Protein AF-N8WQ41-F1 (afdb_monomer_lite)

Sequence (111 aa):
MRLVFADPVFGSLNGALVGMNSTIQASTNTDDKIVIGGALLNLSNVLNGTSRVGFTNSVGESVGWANTYASFQKVYNNNNTDETTEETNLAKLSGGSVSFKLADCYSIKTK

Organism: NCBI:txid70346

Secondary structure (DSSP, 8-state):
--EE--SGGGGGGTTEEES--EEEE-SSSTTSEEEE---EE-HHHHHTT-SEEEEE-TTS-B-EEEEHHHHHHHHHHHH-S---HHHHHHHTTSEEE-EEE--TT------

Foldseek 3Di:
DWDAACDCVVPLCHQKIAQPQDKDQLDPDPVLIDGRHHWDWPCVCVLVVNQKTFTAHPVGHGGKIAHNVLSNLLVVVVVDDPDDPVSVVSVVSGMDTDMDGDDPPDDNDDD

Structure (mmCIF, N/CA/C/O backbone):
data_AF-N8WQ41-F1
#
_entry.id   AF-N8WQ41-F1
#
loop_
_atom_site.group_PDB
_atom_site.id
_atom_site.type_symbol
_atom_site.label_atom_id
_atom_site.label_alt_id
_atom_site.label_comp_id
_atom_site.label_asym_id
_atom_site.label_entity_id
_atom_site.label_seq_id
_atom_site.pdbx_PDB_ins_code
_atom_site.Cartn_x
_atom_site.Cartn_y
_atom_site.Cartn_z
_atom_site.occupancy
_atom_site.B_iso_or_equiv
_atom_site.auth_seq_id
_atom_site.auth_comp_id
_atom_site.auth_asym_id
_atom_site.auth_atom_id
_atom_site.pdbx_PDB_model_num
ATOM 1 N N . MET A 1 1 ? -15.532 -1.917 3.338 1.00 80.62 1 MET A N 1
ATOM 2 C CA . MET A 1 1 ? -15.105 -0.502 3.362 1.00 80.62 1 MET A CA 1
ATOM 3 C C . MET A 1 1 ? -14.297 -0.215 2.108 1.00 80.62 1 MET A C 1
ATOM 5 O O . MET A 1 1 ? -13.588 -1.111 1.675 1.00 80.62 1 MET A O 1
ATOM 9 N N . ARG A 1 2 ? -14.416 0.988 1.532 1.00 88.88 2 ARG A N 1
ATOM 10 C CA . ARG A 1 2 ? -13.604 1.463 0.400 1.00 88.88 2 ARG A CA 1
ATOM 11 C C . ARG A 1 2 ? -12.915 2.762 0.807 1.00 88.88 2 ARG A C 1
ATOM 13 O O . ARG A 1 2 ? -13.598 3.641 1.327 1.00 88.88 2 ARG A O 1
ATOM 20 N N . LEU A 1 3 ? -11.604 2.863 0.602 1.00 89.00 3 LEU A N 1
ATOM 21 C CA . LEU A 1 3 ? -10.826 4.083 0.838 1.00 89.00 3 LEU A CA 1
ATOM 22 C C . LEU A 1 3 ? -10.047 4.431 -0.427 1.00 89.00 3 LEU A C 1
ATOM 24 O O . LEU A 1 3 ? -9.425 3.554 -1.030 1.00 89.00 3 LEU A O 1
ATOM 28 N N . VAL A 1 4 ? -10.081 5.709 -0.795 1.00 91.62 4 VAL A N 1
ATOM 29 C CA . VAL A 1 4 ? -9.361 6.271 -1.938 1.00 91.62 4 VAL A CA 1
ATOM 30 C C . VAL A 1 4 ? -8.613 7.499 -1.445 1.00 91.62 4 VAL A C 1
ATOM 32 O O . VAL A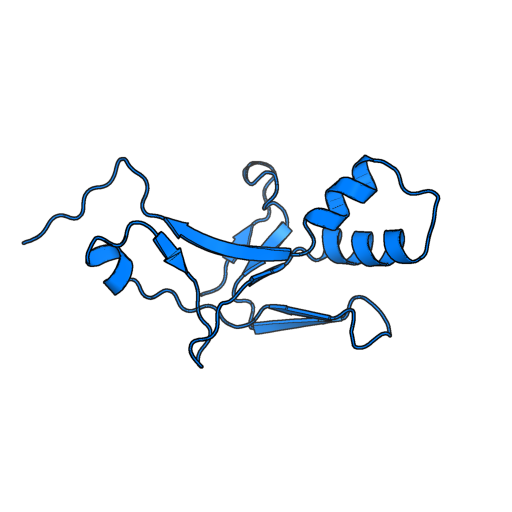 1 4 ? -9.229 8.450 -0.965 1.00 91.62 4 VAL A O 1
ATOM 35 N N . PHE A 1 5 ? -7.290 7.466 -1.545 1.00 90.88 5 PHE A N 1
ATOM 36 C CA . PHE A 1 5 ? -6.417 8.570 -1.168 1.00 90.88 5 PHE A CA 1
ATOM 37 C C . PHE A 1 5 ? -5.981 9.277 -2.453 1.00 90.88 5 PHE A C 1
ATOM 39 O O . PHE A 1 5 ? -5.195 8.724 -3.208 1.00 90.88 5 PHE A O 1
ATOM 46 N N . ALA A 1 6 ? -6.523 10.460 -2.741 1.00 91.25 6 ALA A N 1
ATOM 47 C CA . ALA A 1 6 ? -6.332 11.146 -4.029 1.00 91.25 6 ALA A CA 1
ATOM 48 C C . ALA A 1 6 ? -5.924 12.621 -3.872 1.00 91.25 6 ALA A C 1
ATOM 50 O O . ALA A 1 6 ? -6.288 13.463 -4.687 1.00 91.25 6 ALA A O 1
ATOM 51 N N . ASP A 1 7 ? -5.199 12.931 -2.799 1.00 92.19 7 ASP A N 1
ATOM 52 C CA . ASP A 1 7 ? -4.737 14.280 -2.482 1.00 92.19 7 ASP A CA 1
ATOM 53 C C . ASP A 1 7 ? -3.247 14.251 -2.087 1.00 92.19 7 ASP A C 1
ATOM 55 O O . ASP A 1 7 ? -2.830 13.344 -1.351 1.00 92.19 7 ASP A O 1
ATOM 59 N N . PRO A 1 8 ? -2.429 15.222 -2.541 1.00 88.88 8 PRO A N 1
ATOM 60 C CA . PRO A 1 8 ? -1.021 15.327 -2.162 1.00 88.88 8 PRO A CA 1
ATOM 61 C C . PRO A 1 8 ? -0.761 15.353 -0.649 1.00 88.88 8 PRO A C 1
ATOM 63 O O . PRO A 1 8 ? 0.306 14.916 -0.217 1.00 88.88 8 PRO A O 1
ATOM 66 N N . VAL A 1 9 ? -1.721 15.801 0.170 1.00 93.12 9 VAL A N 1
ATOM 67 C CA . VAL A 1 9 ? -1.621 15.804 1.641 1.00 93.12 9 VAL A CA 1
ATOM 68 C C . VAL A 1 9 ? -1.373 14.408 2.219 1.00 93.12 9 VAL A C 1
ATOM 70 O O . VAL A 1 9 ? -0.809 14.275 3.303 1.00 93.12 9 VAL A O 1
ATOM 73 N N . PHE A 1 10 ? -1.751 13.351 1.493 1.00 88.06 10 PHE A N 1
ATOM 74 C CA . PHE A 1 10 ? -1.545 11.965 1.912 1.00 88.06 10 PHE A CA 1
ATOM 75 C C . PHE A 1 10 ? -0.116 11.453 1.672 1.00 88.06 10 PHE A C 1
ATOM 77 O O . PHE A 1 10 ? 0.193 10.322 2.055 1.00 88.06 10 PHE A O 1
ATOM 84 N N . GLY A 1 11 ? 0.769 12.255 1.068 1.00 87.88 11 GLY A N 1
ATOM 85 C CA . GLY A 1 11 ? 2.180 11.917 0.883 1.00 87.88 11 GLY A CA 1
ATOM 86 C C . GLY A 1 11 ? 2.367 10.584 0.153 1.00 87.88 11 GLY A C 1
ATOM 87 O O . GLY A 1 11 ? 1.875 10.406 -0.959 1.00 87.88 11 GLY A O 1
ATOM 88 N N . SER A 1 12 ? 3.045 9.624 0.790 1.00 85.88 12 SER A N 1
ATOM 89 C CA . SER A 1 12 ? 3.302 8.290 0.221 1.00 85.88 12 SER A CA 1
ATOM 90 C C . SER A 1 12 ? 2.045 7.449 -0.022 1.00 85.88 12 SER A C 1
ATOM 92 O O . SER A 1 12 ? 2.102 6.484 -0.781 1.00 85.88 12 SER A O 1
ATOM 94 N N . LEU A 1 13 ? 0.916 7.804 0.600 1.00 86.31 13 LEU A N 1
ATOM 95 C CA . LEU A 1 13 ? -0.379 7.167 0.365 1.00 86.31 13 LEU A CA 1
ATOM 96 C C . LEU A 1 13 ? -1.186 7.856 -0.739 1.00 86.31 13 LEU A C 1
ATOM 98 O O . LEU A 1 13 ? -2.269 7.381 -1.063 1.00 86.31 13 LEU A O 1
ATOM 102 N N . ASN A 1 14 ? -0.711 8.954 -1.332 1.00 89.38 14 ASN A N 1
ATOM 103 C CA . ASN A 1 14 ? -1.400 9.550 -2.472 1.00 89.38 14 ASN A CA 1
ATOM 104 C C . ASN A 1 14 ? -1.475 8.540 -3.634 1.00 89.38 14 ASN A C 1
ATOM 106 O O . ASN A 1 14 ? -0.464 7.971 -4.037 1.00 89.38 14 ASN A O 1
ATOM 110 N N . GLY A 1 15 ? -2.678 8.303 -4.152 1.00 89.06 15 GLY A N 1
ATOM 111 C CA . GLY A 1 15 ? -3.004 7.266 -5.131 1.00 89.06 15 GLY A CA 1
ATOM 112 C C . GLY A 1 15 ? -3.318 5.888 -4.535 1.00 89.06 15 GLY A C 1
ATOM 113 O O . GLY A 1 15 ? -3.588 4.960 -5.297 1.00 89.06 15 GLY A O 1
ATOM 114 N N . ALA A 1 16 ? -3.288 5.719 -3.207 1.00 91.56 16 ALA A N 1
ATOM 115 C CA . ALA A 1 16 ? -3.585 4.440 -2.570 1.00 91.56 16 ALA A CA 1
ATOM 116 C C . ALA A 1 16 ? -5.085 4.093 -2.624 1.00 91.56 16 ALA A C 1
ATOM 118 O O . ALA A 1 16 ? -5.968 4.920 -2.382 1.00 91.56 16 ALA A O 1
ATOM 119 N N . LEU A 1 17 ? -5.358 2.819 -2.889 1.00 91.69 17 LEU A N 1
ATOM 120 C CA . LEU A 1 17 ? -6.676 2.209 -2.990 1.00 91.69 17 LEU A CA 1
ATOM 121 C C . LEU A 1 17 ? -6.772 1.052 -1.994 1.00 91.69 17 LEU A C 1
ATOM 123 O O . LEU A 1 17 ? -5.919 0.162 -1.984 1.00 91.69 17 LEU A O 1
ATOM 127 N N . VAL A 1 18 ? -7.827 1.039 -1.176 1.00 90.81 18 VAL A N 1
ATOM 128 C CA . VAL A 1 18 ? -8.092 -0.018 -0.185 1.00 90.81 18 VAL A CA 1
ATOM 129 C C . VAL A 1 18 ? -9.522 -0.503 -0.322 1.00 90.81 18 VAL A C 1
ATOM 131 O O . VAL A 1 18 ? -10.455 0.299 -0.397 1.00 90.81 18 VAL A O 1
ATOM 134 N N . GLY A 1 19 ? -9.727 -1.819 -0.272 1.00 88.81 19 GLY A N 1
ATOM 135 C CA . GLY A 1 19 ? -11.074 -2.359 -0.124 1.00 88.81 19 GLY A CA 1
ATOM 136 C C . GLY A 1 19 ? -11.934 -2.326 -1.391 1.00 88.81 19 GLY A C 1
ATOM 137 O O . GLY A 1 19 ? -13.152 -2.475 -1.294 1.00 88.81 19 GLY A O 1
ATOM 138 N N . MET A 1 20 ? -11.338 -2.095 -2.566 1.00 87.56 20 MET A N 1
ATOM 139 C CA . MET A 1 20 ? -12.063 -1.883 -3.828 1.00 87.56 20 MET A CA 1
ATOM 140 C C . MET A 1 20 ? -12.768 -3.139 -4.354 1.00 87.56 20 MET A C 1
ATOM 142 O O . MET A 1 20 ? -13.751 -3.012 -5.083 1.00 87.56 20 MET A O 1
ATOM 146 N N . ASN A 1 21 ? -12.335 -4.328 -3.923 1.00 84.38 21 ASN A N 1
ATOM 147 C CA . ASN A 1 21 ? -12.751 -5.627 -4.453 1.00 84.38 21 ASN A CA 1
ATOM 148 C C . ASN A 1 21 ? -12.511 -5.728 -5.969 1.00 84.38 21 ASN A C 1
ATOM 150 O O . ASN A 1 21 ? -13.429 -5.958 -6.754 1.00 84.38 21 ASN A O 1
ATOM 154 N N . SER A 1 22 ? -11.276 -5.462 -6.389 1.00 80.31 22 SER A N 1
ATOM 155 C CA . SER A 1 22 ? -10.869 -5.410 -7.795 1.00 80.31 22 SER A CA 1
ATOM 156 C C . SER A 1 22 ? -9.475 -6.001 -7.974 1.00 80.31 22 SER A C 1
ATOM 158 O O . SER A 1 22 ? -8.663 -5.967 -7.054 1.00 80.31 22 SER A O 1
ATOM 160 N N . THR A 1 23 ? -9.193 -6.524 -9.166 1.00 82.31 23 THR A N 1
ATOM 161 C CA . THR A 1 23 ? -7.841 -6.937 -9.562 1.00 82.31 23 THR A CA 1
ATOM 162 C C . THR A 1 23 ? -7.364 -6.015 -10.671 1.00 82.31 23 THR A C 1
ATOM 164 O O . THR A 1 23 ? -8.069 -5.834 -11.660 1.00 82.31 23 THR A O 1
ATOM 167 N N . ILE A 1 24 ? -6.185 -5.426 -10.498 1.00 77.44 24 ILE A N 1
ATOM 168 C CA . ILE A 1 24 ? -5.510 -4.636 -11.525 1.00 77.44 24 ILE A CA 1
ATOM 169 C C . ILE A 1 24 ? -4.422 -5.519 -12.113 1.00 77.44 24 ILE A C 1
ATOM 171 O O . ILE A 1 24 ? -3.5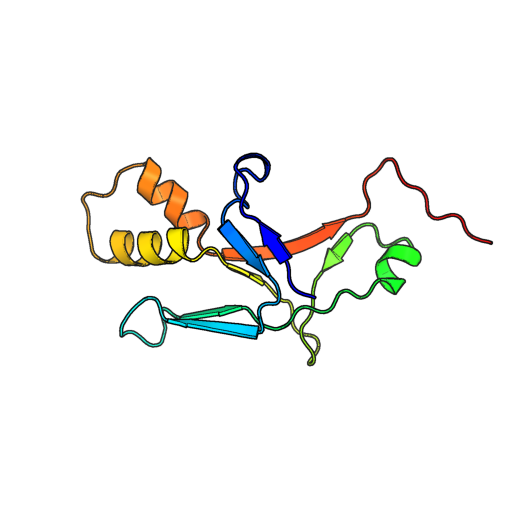17 -5.939 -11.397 1.00 77.44 24 ILE A O 1
ATOM 175 N N . GLN A 1 25 ? -4.520 -5.813 -13.402 1.00 81.88 25 GLN A N 1
ATOM 176 C CA . GLN A 1 25 ? -3.475 -6.512 -14.132 1.00 81.88 25 GLN A CA 1
ATOM 177 C C . GLN A 1 25 ? -2.598 -5.470 -14.825 1.00 81.88 25 GLN A C 1
ATOM 179 O O . GLN A 1 25 ? -3.069 -4.751 -15.704 1.00 81.88 25 GLN A O 1
ATOM 184 N N . ALA A 1 26 ? -1.353 -5.339 -14.367 1.00 75.44 26 ALA A N 1
ATOM 185 C CA . ALA A 1 26 ? -0.446 -4.287 -14.815 1.00 75.44 26 ALA A CA 1
ATOM 186 C C . ALA A 1 26 ? 0.350 -4.677 -16.074 1.00 75.44 26 ALA A C 1
ATOM 188 O O . ALA A 1 26 ? 0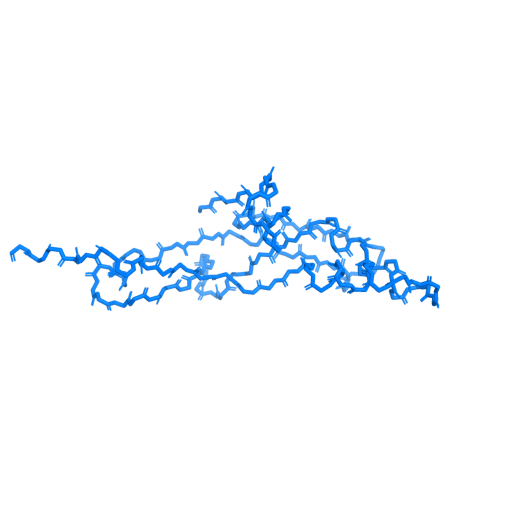.919 -3.806 -16.727 1.00 75.44 26 ALA A O 1
ATOM 189 N N . SER A 1 27 ? 0.380 -5.964 -16.434 1.00 76.50 27 SER A N 1
ATOM 190 C CA . SER A 1 27 ? 1.026 -6.471 -17.649 1.00 76.50 27 SER A CA 1
ATOM 191 C C . SER A 1 27 ? 0.342 -7.752 -18.155 1.00 76.50 27 SER A C 1
ATOM 193 O O . SER A 1 27 ? -0.596 -8.260 -17.542 1.00 76.50 27 SER A O 1
ATOM 195 N N . THR A 1 28 ? 0.804 -8.296 -19.283 1.00 80.12 28 THR A N 1
ATOM 196 C CA . THR A 1 28 ? 0.350 -9.602 -19.796 1.00 80.12 28 THR A CA 1
ATOM 197 C C . THR A 1 28 ? 0.805 -10.780 -18.928 1.00 80.12 28 THR A C 1
ATOM 199 O O . THR A 1 28 ? 0.257 -11.875 -19.060 1.00 80.12 28 THR A O 1
ATOM 202 N N . ASN A 1 29 ? 1.765 -10.572 -18.022 1.00 80.31 29 ASN A N 1
ATOM 203 C CA . ASN A 1 29 ? 2.159 -11.557 -17.026 1.00 80.31 29 ASN A CA 1
ATOM 204 C C . ASN A 1 29 ? 1.080 -11.656 -15.931 1.00 80.31 29 ASN A C 1
ATOM 206 O O . ASN A 1 29 ? 0.650 -10.657 -15.350 1.00 80.31 29 ASN A O 1
ATOM 210 N N . THR A 1 30 ? 0.626 -12.873 -15.626 1.00 77.12 30 THR A N 1
ATOM 211 C CA . THR A 1 30 ? -0.378 -13.134 -14.580 1.00 77.12 30 THR A CA 1
ATOM 212 C C . THR A 1 30 ? 0.134 -12.911 -13.163 1.00 77.12 30 THR A C 1
ATOM 214 O O . THR A 1 30 ? -0.679 -12.793 -12.240 1.00 77.12 30 THR A O 1
ATOM 217 N N . ASP A 1 31 ? 1.451 -12.847 -12.993 1.00 78.19 31 ASP A N 1
ATOM 218 C CA . ASP A 1 31 ? 2.093 -12.563 -11.712 1.00 78.19 31 ASP A CA 1
ATOM 219 C C . ASP A 1 31 ? 2.149 -11.055 -11.425 1.00 78.19 31 ASP A C 1
ATOM 221 O O . ASP A 1 31 ? 2.141 -10.647 -10.264 1.00 78.19 31 ASP A O 1
ATOM 225 N N . ASP A 1 32 ? 2.063 -10.214 -12.463 1.00 75.06 32 ASP A N 1
ATOM 226 C CA . ASP A 1 32 ? 1.999 -8.750 -12.353 1.00 75.06 32 ASP A CA 1
ATOM 227 C C . ASP A 1 32 ? 0.559 -8.268 -12.122 1.00 75.06 32 ASP A C 1
ATOM 229 O O . ASP A 1 32 ? 0.037 -7.364 -12.787 1.00 75.06 32 ASP A O 1
ATOM 233 N N . LYS A 1 33 ? -0.117 -8.907 -11.168 1.00 77.31 33 LYS A N 1
ATOM 234 C CA . LYS A 1 33 ? -1.467 -8.541 -10.746 1.00 77.31 33 LYS A CA 1
ATOM 235 C C . LYS A 1 33 ? -1.468 -8.006 -9.330 1.00 77.31 33 LYS A C 1
ATOM 237 O O . LYS A 1 33 ? -0.748 -8.472 -8.450 1.00 77.31 33 LYS A O 1
ATOM 242 N N . ILE A 1 34 ? -2.364 -7.063 -9.098 1.00 77.94 34 ILE A N 1
ATOM 243 C CA . ILE A 1 34 ? -2.577 -6.470 -7.791 1.00 77.94 34 ILE A CA 1
ATOM 244 C C . ILE A 1 34 ? -4.023 -6.680 -7.406 1.00 77.94 34 ILE A C 1
ATOM 246 O O . ILE A 1 34 ? -4.944 -6.183 -8.054 1.00 77.94 34 ILE A O 1
ATOM 250 N N . VAL A 1 35 ? -4.211 -7.444 -6.337 1.00 79.62 35 VAL A N 1
ATOM 251 C CA . VAL A 1 35 ? -5.528 -7.752 -5.795 1.00 79.62 35 VAL A CA 1
ATOM 252 C C . VAL A 1 35 ? -5.839 -6.749 -4.697 1.00 79.62 35 VAL A C 1
ATOM 254 O O . VAL A 1 35 ? -5.259 -6.774 -3.615 1.00 79.62 35 VAL A O 1
ATOM 257 N N . ILE A 1 36 ? -6.798 -5.876 -4.973 1.00 81.69 36 ILE A N 1
ATOM 258 C CA . ILE A 1 36 ? -7.368 -4.956 -3.999 1.00 81.69 36 ILE A CA 1
ATOM 259 C C . ILE A 1 36 ? -8.640 -5.615 -3.475 1.00 81.69 36 ILE A C 1
ATOM 261 O O . ILE A 1 36 ? -9.739 -5.330 -3.948 1.00 81.69 36 ILE A O 1
ATOM 265 N N . GLY A 1 37 ? -8.493 -6.548 -2.533 1.00 80.88 37 GLY A N 1
ATOM 266 C CA . GLY A 1 37 ? -9.621 -7.269 -1.934 1.00 80.88 37 GLY A CA 1
ATOM 267 C C . GLY A 1 37 ? -10.591 -6.344 -1.192 1.00 80.88 37 GLY A C 1
ATOM 268 O O . GLY A 1 37 ? -10.281 -5.183 -0.925 1.00 80.88 37 GLY A O 1
ATOM 269 N N . GLY A 1 38 ? -11.782 -6.842 -0.855 1.00 85.38 38 GLY A N 1
ATOM 270 C CA . GLY A 1 38 ? -12.696 -6.131 0.044 1.00 85.38 38 GLY A CA 1
ATOM 271 C C . GLY A 1 38 ? -12.096 -5.985 1.447 1.00 85.38 38 GLY A C 1
ATOM 272 O O . GLY A 1 38 ? -11.504 -6.930 1.954 1.00 85.38 38 GLY A O 1
ATOM 273 N N . ALA A 1 39 ? -12.259 -4.815 2.074 1.00 88.94 39 ALA A N 1
ATOM 274 C CA . ALA A 1 39 ? -11.713 -4.529 3.402 1.00 88.94 39 ALA A CA 1
ATOM 275 C C . ALA A 1 39 ? -12.812 -4.463 4.473 1.00 88.94 39 ALA A C 1
ATOM 277 O O . ALA A 1 39 ? -13.787 -3.713 4.343 1.00 88.94 39 ALA A O 1
ATOM 278 N N . LEU A 1 40 ? -12.620 -5.206 5.554 1.00 88.62 40 LEU A N 1
ATOM 279 C CA . LEU A 1 40 ? -13.403 -5.240 6.778 1.00 88.62 40 LEU A CA 1
ATOM 280 C C . LEU A 1 40 ? -12.554 -4.656 7.910 1.00 88.62 40 LEU A C 1
ATOM 282 O O . LEU A 1 40 ? -11.392 -5.016 8.082 1.00 88.62 40 LEU A O 1
ATOM 286 N N . LEU A 1 41 ? -13.149 -3.748 8.680 1.00 86.50 41 LEU A N 1
ATOM 287 C CA . LEU A 1 41 ? -12.560 -3.195 9.894 1.00 86.50 41 LEU A CA 1
ATOM 288 C C . LEU A 1 41 ? -13.321 -3.754 11.091 1.00 86.50 41 LEU A C 1
ATOM 290 O O . LEU A 1 41 ? -14.515 -3.485 11.232 1.00 86.50 41 LEU A O 1
ATOM 294 N N . ASN A 1 42 ? -12.640 -4.492 11.966 1.00 82.62 42 ASN A N 1
ATOM 295 C CA . ASN A 1 42 ? -13.244 -4.910 13.223 1.00 82.62 42 ASN A CA 1
ATOM 296 C C . ASN A 1 42 ? -13.116 -3.794 14.270 1.00 82.62 42 ASN A C 1
ATOM 298 O O . ASN A 1 42 ? -12.114 -3.688 14.980 1.00 82.62 42 ASN A O 1
ATOM 302 N N . LEU A 1 43 ? -14.144 -2.950 14.351 1.00 79.81 43 LEU A N 1
ATOM 303 C CA . LEU A 1 43 ? -14.149 -1.802 15.253 1.00 79.81 43 LEU A CA 1
ATOM 304 C C . LEU A 1 43 ? -14.185 -2.210 16.735 1.00 79.81 43 LEU A C 1
ATOM 306 O O . LEU A 1 43 ? -13.699 -1.455 17.572 1.00 79.81 43 LEU A O 1
ATOM 310 N N . SER A 1 44 ? -14.694 -3.401 17.079 1.00 80.19 44 SER A N 1
ATOM 311 C CA . SER A 1 44 ? -14.731 -3.845 18.480 1.00 80.19 44 SER A CA 1
ATOM 312 C C . SER A 1 44 ? -13.327 -4.015 19.060 1.00 80.19 44 SER A C 1
ATOM 314 O O . SER A 1 44 ? -13.097 -3.659 20.210 1.00 80.19 44 SER A O 1
ATOM 316 N N . ASN A 1 45 ? -12.355 -4.441 18.248 1.00 77.62 45 ASN A N 1
ATOM 317 C CA . ASN A 1 45 ? -10.959 -4.525 18.673 1.00 77.62 45 ASN A CA 1
ATOM 318 C C . ASN A 1 45 ? -10.391 -3.140 19.027 1.00 77.62 45 ASN A C 1
ATOM 320 O O . ASN A 1 45 ? -9.685 -3.020 20.028 1.00 77.62 45 ASN A O 1
ATOM 324 N N . VAL A 1 46 ? -10.750 -2.093 18.269 1.00 76.31 46 VAL A N 1
ATOM 325 C CA . VAL A 1 46 ? -10.379 -0.700 18.589 1.00 76.31 46 VAL A CA 1
ATOM 326 C C . VAL A 1 46 ? -11.003 -0.279 19.912 1.00 76.31 46 VAL A C 1
ATOM 328 O O . VAL A 1 46 ? -10.314 0.232 20.786 1.00 76.31 46 VAL A O 1
ATOM 331 N N . LEU A 1 47 ? -12.304 -0.530 20.074 1.00 76.94 47 LEU A N 1
ATOM 332 C CA . LEU A 1 47 ? -13.074 -0.137 21.256 1.00 76.94 47 LEU A CA 1
ATOM 333 C C . LEU A 1 47 ? -12.701 -0.925 22.522 1.00 76.94 47 LEU A C 1
ATOM 335 O O . LEU A 1 47 ? -12.932 -0.438 23.622 1.00 76.94 47 LEU A O 1
ATOM 339 N N . ASN A 1 48 ? -12.077 -2.095 22.387 1.00 76.75 48 ASN A N 1
ATOM 340 C CA . ASN A 1 48 ? -11.570 -2.894 23.506 1.00 76.75 48 ASN A CA 1
ATOM 341 C C . ASN A 1 48 ? -10.138 -2.510 23.931 1.00 76.75 48 ASN A C 1
ATOM 343 O O . ASN A 1 48 ? -9.495 -3.250 24.670 1.00 76.75 48 ASN A O 1
ATOM 347 N N . GLY A 1 49 ? -9.617 -1.371 23.463 1.00 69.38 49 GLY A N 1
ATOM 348 C CA . GLY A 1 49 ? -8.295 -0.869 23.851 1.00 69.38 49 GLY A CA 1
ATOM 349 C C . GLY A 1 49 ? -7.142 -1.361 22.974 1.00 69.38 49 GLY A C 1
ATOM 350 O O . GLY A 1 49 ? -5.986 -1.046 23.260 1.00 69.38 49 GLY A O 1
ATOM 351 N N . THR A 1 50 ? -7.417 -2.079 21.877 1.00 70.88 50 THR A N 1
ATOM 352 C CA . THR A 1 50 ? -6.374 -2.378 20.887 1.00 70.88 50 THR A CA 1
ATOM 353 C C . THR A 1 50 ? -6.095 -1.106 20.098 1.00 70.88 50 THR A C 1
ATOM 355 O O . THR A 1 50 ? -6.900 -0.680 19.271 1.00 70.88 50 THR A O 1
ATOM 358 N N . SER A 1 51 ? -4.946 -0.481 20.346 1.00 69.44 51 SER A N 1
ATOM 359 C CA . SER A 1 51 ? -4.610 0.807 19.730 1.00 69.44 51 SER A CA 1
ATOM 360 C C . SER A 1 51 ? -4.509 0.734 18.205 1.00 69.44 51 SER A C 1
ATOM 362 O O . SER A 1 51 ? -4.778 1.734 17.545 1.00 69.44 51 SER A O 1
ATOM 364 N N . ARG A 1 52 ? -4.169 -0.435 17.639 1.00 75.25 52 ARG A N 1
ATOM 365 C CA . ARG A 1 52 ? -4.042 -0.680 16.197 1.00 75.25 52 ARG A CA 1
ATOM 366 C C . ARG A 1 52 ? -4.824 -1.920 15.766 1.00 75.25 52 ARG A C 1
ATOM 368 O O . ARG A 1 52 ? -4.662 -2.988 16.344 1.00 75.25 52 ARG A O 1
ATOM 375 N N . VAL A 1 5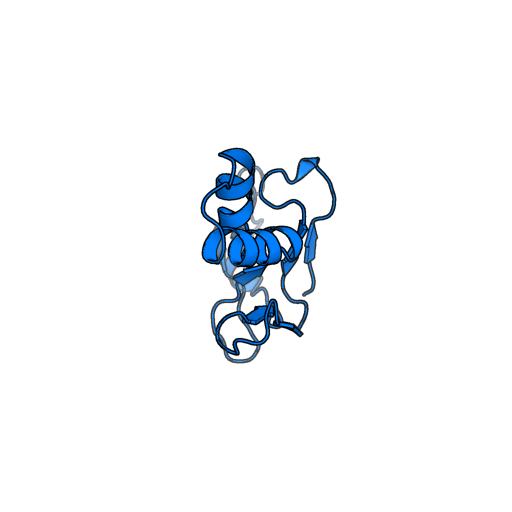3 ? -5.595 -1.797 14.693 1.00 82.00 53 VAL A N 1
ATOM 376 C CA . VAL A 1 53 ? -6.329 -2.897 14.057 1.00 82.00 53 VAL A CA 1
ATOM 377 C C . VAL A 1 53 ? -6.004 -2.971 12.567 1.00 82.00 53 VAL A C 1
ATOM 379 O O . VAL A 1 53 ? -5.931 -1.957 11.872 1.00 82.00 53 VAL A O 1
ATOM 382 N N . GLY A 1 54 ? -5.768 -4.185 12.076 1.00 83.06 54 GLY A N 1
ATOM 383 C CA . GLY A 1 54 ? -5.609 -4.451 10.648 1.00 83.06 54 GLY A CA 1
ATOM 384 C C . GLY A 1 54 ? -6.954 -4.513 9.925 1.00 83.06 54 GLY A C 1
ATOM 385 O O . GLY A 1 54 ? -8.005 -4.661 10.553 1.00 83.06 54 GLY A O 1
ATOM 386 N N . PHE A 1 55 ? -6.904 -4.426 8.598 1.00 86.56 55 PHE A N 1
ATOM 387 C CA . PHE A 1 55 ? -8.048 -4.736 7.745 1.00 86.56 55 PHE A CA 1
ATOM 388 C C . PHE A 1 55 ? -8.008 -6.201 7.339 1.00 86.56 55 PHE A C 1
ATOM 390 O O . PHE A 1 55 ? -6.943 -6.713 6.990 1.00 86.56 55 PHE A O 1
ATOM 397 N N . THR A 1 56 ? -9.168 -6.850 7.345 1.00 88.12 56 THR A N 1
ATOM 398 C CA . THR A 1 56 ? -9.317 -8.223 6.857 1.00 88.12 56 THR A CA 1
ATOM 399 C C . THR A 1 56 ? -10.269 -8.301 5.670 1.00 88.12 56 THR A C 1
ATOM 401 O O . THR A 1 56 ? -11.025 -7.367 5.421 1.00 88.12 56 THR A O 1
ATOM 404 N N . ASN A 1 57 ? -10.247 -9.388 4.907 1.00 85.62 57 ASN A N 1
ATOM 405 C CA . ASN A 1 57 ? -11.284 -9.689 3.920 1.00 85.62 57 ASN A CA 1
ATOM 406 C C . ASN A 1 57 ? -12.407 -10.533 4.558 1.00 85.62 57 ASN A C 1
ATOM 408 O O . ASN A 1 57 ? -12.396 -10.811 5.760 1.00 85.62 57 ASN A O 1
ATOM 412 N N . SER A 1 58 ? -13.394 -10.949 3.761 1.00 79.56 58 SER A N 1
ATOM 413 C CA . SER A 1 58 ? -14.531 -11.754 4.236 1.00 79.56 58 SER A CA 1
ATOM 414 C C . SER A 1 58 ? -14.150 -13.145 4.754 1.00 79.56 58 SER A C 1
ATOM 416 O O . SER A 1 58 ? -14.961 -13.764 5.434 1.00 79.56 58 SER A O 1
ATOM 418 N N . VAL A 1 59 ? -12.947 -13.636 4.443 1.00 84.88 59 VAL A N 1
ATOM 419 C CA . VAL A 1 59 ? -12.421 -14.924 4.923 1.00 84.88 59 VAL A CA 1
ATOM 420 C C . VAL A 1 59 ? -11.378 -14.758 6.039 1.00 84.88 59 VAL A C 1
ATOM 422 O O . VAL A 1 59 ? -10.815 -15.742 6.503 1.00 84.88 59 VAL A O 1
ATOM 425 N N . GLY A 1 60 ? -11.159 -13.528 6.524 1.00 84.06 60 GLY A N 1
ATOM 426 C CA . GLY A 1 60 ? -10.298 -13.233 7.675 1.00 84.06 60 GLY A CA 1
ATOM 427 C C . GLY A 1 60 ? -8.827 -12.955 7.351 1.00 84.06 60 GLY A C 1
ATOM 428 O O . GLY A 1 60 ? -8.042 -12.740 8.271 1.00 84.06 60 GLY A O 1
ATOM 429 N N . GLU A 1 61 ? -8.437 -12.911 6.079 1.00 86.25 61 GLU A N 1
ATOM 430 C CA . GLU A 1 61 ? -7.048 -12.660 5.673 1.00 86.25 61 GLU A CA 1
ATOM 431 C C . GLU A 1 61 ? -6.724 -11.166 5.670 1.00 86.25 61 GLU A C 1
ATOM 433 O O . GLU A 1 61 ? -7.599 -10.341 5.406 1.00 86.25 61 GLU A O 1
ATOM 438 N N . SER A 1 62 ? -5.459 -10.814 5.920 1.00 85.12 62 SER A N 1
ATOM 439 C CA . SER A 1 62 ? -4.994 -9.423 5.882 1.00 85.12 62 SER A CA 1
ATOM 440 C C . SER A 1 62 ? -5.192 -8.804 4.500 1.00 85.12 62 SER A C 1
ATOM 442 O O . SER A 1 62 ? -4.863 -9.406 3.481 1.00 85.12 62 SER A O 1
ATOM 444 N N . VAL A 1 63 ? -5.661 -7.557 4.472 1.00 85.81 63 VAL A N 1
ATOM 445 C CA . VAL A 1 63 ? -5.874 -6.804 3.231 1.00 85.81 63 VAL A CA 1
ATOM 446 C C . VAL A 1 63 ? -4.815 -5.723 3.082 1.00 85.81 63 VAL A C 1
ATOM 448 O O . VAL A 1 63 ? -4.525 -4.970 4.015 1.00 85.81 63 VAL A O 1
ATOM 451 N N . GLY A 1 64 ? -4.231 -5.663 1.888 1.00 85.19 64 GLY A N 1
ATOM 452 C CA . GLY A 1 64 ? -3.298 -4.618 1.498 1.00 85.19 64 GLY A CA 1
ATOM 453 C C . GLY A 1 64 ? -3.973 -3.409 0.852 1.00 85.19 64 GLY A C 1
ATOM 454 O O . GLY A 1 64 ? -5.177 -3.384 0.590 1.00 85.19 64 GLY A O 1
ATOM 455 N N . TRP A 1 65 ? -3.157 -2.404 0.575 1.00 88.94 65 TRP A N 1
ATOM 456 C CA . TRP A 1 65 ? -3.472 -1.283 -0.298 1.00 88.94 65 TRP A CA 1
ATOM 457 C C . TRP A 1 65 ? -2.623 -1.361 -1.567 1.00 88.94 65 TRP A C 1
ATOM 459 O O . TRP A 1 65 ? -1.579 -2.017 -1.583 1.00 88.94 65 TRP A O 1
ATOM 469 N N . ALA A 1 66 ? -3.063 -0.672 -2.615 1.00 90.44 66 ALA A N 1
ATOM 470 C CA . ALA A 1 66 ? -2.358 -0.595 -3.891 1.00 90.44 66 ALA A CA 1
ATOM 471 C C . ALA A 1 66 ? -2.363 0.822 -4.454 1.00 90.44 66 ALA A C 1
ATOM 473 O O . ALA A 1 66 ? -3.336 1.543 -4.253 1.00 90.44 66 ALA A O 1
ATOM 474 N N . ASN A 1 67 ? -1.338 1.193 -5.216 1.00 91.81 67 ASN A N 1
ATOM 475 C CA . ASN A 1 67 ? -1.343 2.409 -6.028 1.00 91.81 67 ASN A CA 1
ATOM 476 C C . ASN A 1 67 ? -1.063 2.052 -7.484 1.00 91.81 67 ASN A C 1
ATOM 478 O O . ASN A 1 67 ? 0.030 1.615 -7.843 1.00 91.81 67 ASN A O 1
ATOM 482 N N . THR A 1 68 ? -2.065 2.268 -8.329 1.00 88.19 68 THR A N 1
ATOM 483 C CA . THR A 1 68 ? -2.036 1.919 -9.750 1.00 88.19 68 THR A CA 1
ATOM 484 C C . THR A 1 68 ? -0.881 2.582 -10.500 1.00 88.19 68 THR A C 1
ATOM 486 O O . THR A 1 68 ? -0.201 1.916 -11.274 1.00 88.19 68 THR A O 1
ATOM 489 N N . TYR A 1 69 ? -0.612 3.865 -10.250 1.00 91.00 69 TYR A N 1
ATOM 490 C CA . TYR A 1 69 ? 0.467 4.590 -10.925 1.00 91.00 69 TYR A CA 1
ATOM 491 C C . TYR A 1 69 ? 1.839 4.016 -10.555 1.00 91.00 69 TYR A C 1
ATOM 493 O O . TYR A 1 69 ? 2.624 3.648 -11.428 1.00 91.00 69 TYR A O 1
ATOM 501 N N . ALA A 1 70 ? 2.080 3.817 -9.259 1.00 92.69 70 ALA A N 1
ATOM 502 C CA . ALA A 1 70 ? 3.305 3.195 -8.766 1.00 92.69 70 ALA A CA 1
ATOM 503 C C . ALA A 1 70 ? 3.479 1.742 -9.245 1.00 92.69 70 ALA A C 1
ATOM 505 O O . ALA A 1 70 ? 4.598 1.259 -9.406 1.00 92.69 70 ALA A O 1
ATOM 506 N N . SER A 1 71 ? 2.375 1.044 -9.501 1.00 90.69 71 SER A N 1
ATOM 507 C CA . SER A 1 71 ? 2.376 -0.324 -10.021 1.00 90.69 71 SER A CA 1
ATOM 508 C C . SER A 1 71 ? 2.863 -0.392 -11.460 1.00 90.69 71 SER A C 1
ATOM 510 O O . SER A 1 71 ? 3.707 -1.224 -11.779 1.00 90.69 71 SER A O 1
ATOM 512 N N . PHE A 1 72 ? 2.385 0.513 -12.314 1.00 90.69 72 PHE A N 1
ATOM 513 C CA . PHE A 1 72 ? 2.882 0.617 -13.683 1.00 90.69 72 PHE A CA 1
ATOM 514 C C . PHE A 1 72 ? 4.342 1.068 -13.722 1.00 90.69 72 PHE A C 1
ATOM 516 O O . PHE A 1 72 ? 5.114 0.505 -14.494 1.00 90.69 72 PHE A O 1
ATOM 523 N N . GLN A 1 73 ? 4.755 1.983 -12.835 1.00 94.50 73 GLN A N 1
ATOM 524 C CA . GLN A 1 73 ? 6.171 2.338 -12.713 1.00 94.50 73 GLN A CA 1
ATOM 525 C C . GLN A 1 73 ? 7.027 1.127 -12.329 1.00 94.50 73 GLN A C 1
ATOM 527 O O . GLN A 1 73 ? 8.092 0.920 -12.893 1.00 94.50 73 GLN A O 1
ATOM 532 N N . LYS A 1 74 ? 6.558 0.279 -11.405 1.00 92.81 74 LYS A N 1
ATOM 533 C CA . LYS A 1 74 ? 7.272 -0.952 -11.043 1.00 92.81 74 LYS A CA 1
ATOM 534 C C . LYS A 1 74 ? 7.454 -1.883 -12.245 1.00 92.81 74 LYS A C 1
ATOM 536 O O . LYS A 1 74 ? 8.533 -2.440 -12.412 1.00 92.81 74 LYS A O 1
A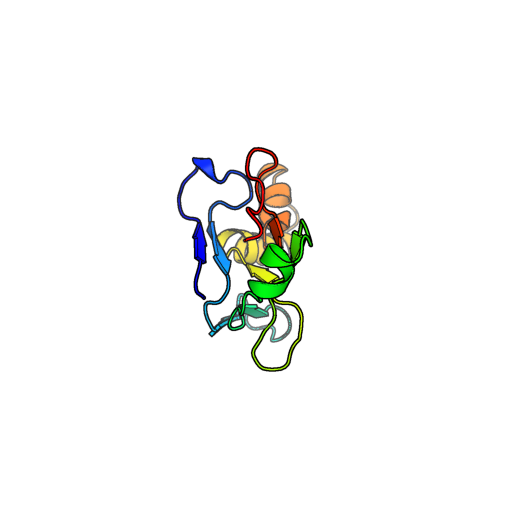TOM 541 N N . VAL A 1 75 ? 6.427 -2.035 -13.084 1.00 91.88 75 VAL A N 1
ATOM 542 C CA . VAL A 1 75 ? 6.537 -2.816 -14.327 1.00 91.88 75 VAL A CA 1
ATOM 543 C C . VAL A 1 75 ? 7.542 -2.173 -15.281 1.00 91.88 75 VAL A C 1
ATOM 545 O O . VAL A 1 75 ? 8.391 -2.882 -15.810 1.00 91.88 75 VAL A O 1
ATOM 548 N N . TYR A 1 76 ? 7.496 -0.851 -15.466 1.00 92.38 76 TYR A N 1
ATOM 549 C CA . TYR A 1 76 ? 8.474 -0.132 -16.286 1.00 92.38 76 TYR A CA 1
ATOM 550 C C . TYR A 1 76 ? 9.907 -0.376 -15.793 1.00 92.38 76 TYR A C 1
ATOM 552 O O . TYR A 1 76 ? 10.735 -0.847 -16.567 1.00 92.38 76 TYR A O 1
ATOM 560 N N . ASN A 1 77 ? 10.179 -0.156 -14.504 1.00 94.62 77 ASN A N 1
ATOM 561 C CA . ASN A 1 77 ? 11.514 -0.322 -13.922 1.00 94.62 77 ASN A CA 1
ATOM 562 C C . ASN A 1 77 ? 12.026 -1.767 -14.036 1.00 94.62 77 ASN A C 1
ATOM 564 O O . ASN A 1 77 ? 13.217 -1.987 -14.176 1.00 94.62 77 ASN A O 1
ATOM 568 N N . ASN A 1 78 ? 11.144 -2.771 -13.994 1.00 92.38 78 ASN A N 1
ATOM 569 C CA . ASN A 1 78 ? 11.548 -4.171 -14.169 1.00 92.38 78 ASN A CA 1
ATOM 570 C C . ASN A 1 78 ? 11.993 -4.504 -15.606 1.00 92.38 78 ASN A C 1
ATOM 572 O O . ASN A 1 78 ? 12.601 -5.552 -15.819 1.00 92.38 78 ASN A O 1
ATOM 576 N N . ASN A 1 79 ? 11.643 -3.670 -16.589 1.00 93.06 79 ASN A N 1
ATOM 577 C CA . ASN A 1 79 ? 11.882 -3.917 -18.015 1.00 93.06 79 ASN A CA 1
ATOM 578 C C . ASN A 1 79 ? 12.873 -2.932 -18.649 1.00 93.06 79 ASN A C 1
ATOM 580 O O . ASN A 1 79 ? 13.177 -3.063 -19.833 1.00 93.06 79 ASN A O 1
ATOM 584 N N . ASN A 1 80 ? 13.364 -1.961 -17.885 1.00 94.06 80 ASN A N 1
ATOM 585 C CA . ASN A 1 80 ? 14.294 -0.938 -18.344 1.00 94.06 80 ASN A CA 1
ATOM 586 C C . ASN A 1 80 ? 15.469 -0.837 -17.361 1.00 94.06 80 ASN A C 1
ATOM 588 O O . ASN A 1 80 ? 15.466 -1.494 -16.322 1.00 94.06 80 ASN A O 1
ATOM 592 N N . THR A 1 81 ? 16.511 -0.102 -17.744 1.00 93.94 81 THR A N 1
ATOM 593 C CA . THR A 1 81 ? 17.723 0.090 -16.921 1.00 93.94 81 THR A CA 1
ATOM 594 C C . THR A 1 81 ? 18.154 1.558 -16.849 1.00 93.94 81 THR A C 1
ATOM 596 O O . THR A 1 81 ? 19.289 1.858 -16.477 1.00 93.94 81 THR A O 1
ATOM 599 N N . ASP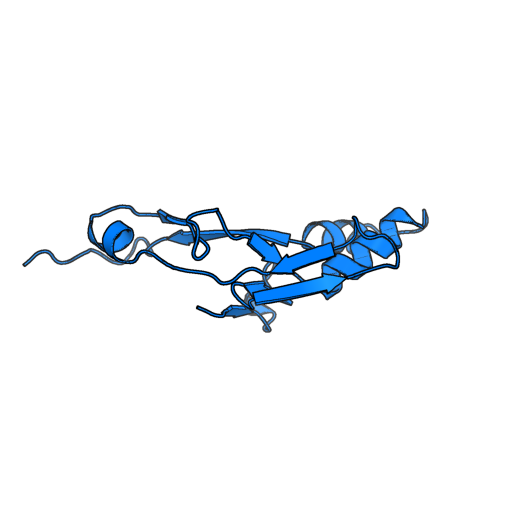 A 1 82 ? 17.308 2.464 -17.332 1.00 95.31 82 ASP A N 1
ATOM 600 C CA . ASP A 1 82 ? 17.528 3.908 -17.416 1.00 95.31 82 ASP A CA 1
ATOM 601 C C . ASP A 1 82 ? 16.661 4.691 -16.417 1.00 95.31 82 ASP A C 1
ATOM 603 O O . ASP A 1 82 ? 16.572 5.916 -16.493 1.00 95.31 82 ASP A O 1
ATOM 607 N N . GLU A 1 83 ? 16.047 3.992 -15.461 1.00 96.00 83 GLU A N 1
ATOM 608 C CA . GLU A 1 83 ? 15.190 4.573 -14.442 1.00 96.00 83 GLU A CA 1
ATOM 609 C C . GLU A 1 83 ? 15.925 5.562 -13.529 1.00 96.00 83 GLU A C 1
ATOM 611 O O . GLU A 1 83 ? 17.023 5.341 -13.008 1.00 96.00 83 GLU A O 1
ATOM 616 N N . THR A 1 84 ? 15.254 6.677 -13.279 1.00 97.00 84 THR A N 1
ATOM 617 C CA . THR A 1 84 ? 15.677 7.705 -12.335 1.00 97.00 84 THR A CA 1
ATOM 618 C C . THR A 1 84 ? 15.494 7.250 -10.882 1.00 97.00 84 THR A C 1
ATOM 620 O O . THR A 1 84 ? 14.797 6.278 -10.551 1.00 97.00 84 THR A O 1
ATOM 623 N N . THR A 1 85 ? 16.101 7.996 -9.954 1.00 96.12 85 THR A N 1
ATOM 624 C CA . THR A 1 85 ? 15.912 7.754 -8.514 1.00 96.12 85 THR A CA 1
ATOM 625 C C . THR A 1 85 ? 14.454 7.986 -8.104 1.00 96.12 85 THR A C 1
ATOM 627 O O . THR A 1 85 ? 13.913 7.261 -7.265 1.00 96.12 85 THR A O 1
ATOM 630 N N . GLU A 1 86 ? 13.793 8.966 -8.713 1.00 94.38 86 GLU A N 1
ATOM 631 C CA . GLU A 1 86 ? 12.386 9.300 -8.516 1.00 94.38 86 GLU A CA 1
ATOM 632 C C . GLU A 1 86 ? 11.473 8.144 -8.938 1.00 94.38 86 GLU A C 1
ATOM 634 O O . GLU A 1 86 ? 10.614 7.724 -8.160 1.00 94.38 86 GLU A O 1
ATOM 639 N N . GLU A 1 87 ? 11.702 7.571 -10.118 1.00 95.19 87 GLU A N 1
ATOM 640 C CA . GLU A 1 87 ? 10.955 6.420 -10.638 1.00 95.19 87 GLU A CA 1
ATOM 641 C C . GLU A 1 87 ? 11.163 5.169 -9.784 1.00 95.19 87 GLU A C 1
ATOM 643 O O . GLU A 1 87 ? 10.215 4.438 -9.475 1.00 95.19 87 GLU A O 1
ATOM 648 N N . THR A 1 88 ? 12.393 4.950 -9.320 1.00 95.38 88 THR A N 1
ATOM 649 C CA . THR A 1 88 ? 12.716 3.869 -8.382 1.00 95.38 88 THR A CA 1
ATOM 650 C C . THR A 1 88 ? 11.984 4.038 -7.049 1.00 95.38 88 THR A C 1
ATOM 652 O O . THR A 1 88 ? 11.503 3.065 -6.463 1.00 95.38 88 THR A O 1
ATOM 655 N N . ASN A 1 89 ? 11.868 5.269 -6.547 1.00 93.94 89 ASN A N 1
ATOM 656 C CA . ASN A 1 89 ? 11.157 5.551 -5.303 1.00 93.94 89 ASN A CA 1
ATOM 657 C C . ASN A 1 89 ? 9.638 5.451 -5.458 1.00 93.94 89 ASN A C 1
ATOM 659 O O . ASN A 1 89 ? 8.981 4.913 -4.566 1.00 93.94 89 ASN A O 1
ATOM 663 N N . LEU A 1 90 ? 9.089 5.891 -6.589 1.00 93.50 90 LEU A N 1
ATOM 664 C CA . LEU A 1 90 ? 7.672 5.745 -6.904 1.00 93.50 90 LEU A CA 1
ATOM 665 C C . LEU A 1 90 ? 7.257 4.268 -6.951 1.00 93.50 90 LEU A C 1
ATOM 667 O O . LEU A 1 90 ? 6.258 3.905 -6.337 1.00 93.50 90 LEU A O 1
ATOM 671 N N . ALA A 1 91 ? 8.037 3.395 -7.597 1.00 93.38 91 ALA A N 1
ATOM 672 C CA . ALA A 1 91 ? 7.721 1.965 -7.713 1.00 93.38 91 ALA A CA 1
ATOM 673 C C . ALA A 1 91 ? 7.573 1.241 -6.355 1.00 93.38 91 ALA A C 1
ATOM 675 O O . ALA A 1 91 ? 6.798 0.283 -6.223 1.00 93.38 91 ALA A O 1
ATOM 676 N N . LYS A 1 92 ? 8.265 1.722 -5.310 1.00 92.38 92 LYS A N 1
ATOM 677 C CA . LYS A 1 92 ? 8.142 1.203 -3.932 1.00 92.38 92 LYS A CA 1
ATOM 678 C C . LYS A 1 92 ? 6.758 1.450 -3.329 1.00 92.38 92 LYS A C 1
ATOM 680 O O . LYS A 1 92 ? 6.372 0.750 -2.401 1.00 92.38 92 LYS A O 1
ATOM 685 N N . LEU A 1 93 ? 6.004 2.408 -3.866 1.00 92.19 93 LEU A N 1
ATOM 686 C CA . LEU A 1 93 ? 4.651 2.745 -3.431 1.00 92.19 93 LEU A CA 1
ATOM 687 C C . LEU A 1 93 ? 3.574 1.906 -4.138 1.00 92.19 93 LEU A C 1
ATOM 689 O O . LEU A 1 93 ? 2.400 2.225 -4.025 1.00 92.19 93 LEU A O 1
ATOM 693 N N . SER A 1 94 ? 3.935 0.848 -4.876 1.00 90.69 94 SER A N 1
ATOM 694 C CA . SER A 1 94 ? 2.978 0.016 -5.634 1.00 90.69 94 SER A CA 1
ATOM 695 C C . SER A 1 94 ? 1.929 -0.675 -4.754 1.00 90.69 94 SER A C 1
ATOM 697 O O . SER A 1 94 ? 0.801 -0.899 -5.195 1.00 90.69 94 SER A O 1
ATOM 699 N N . GLY A 1 95 ? 2.257 -0.946 -3.491 1.00 88.00 95 GLY A N 1
ATOM 700 C CA . GLY A 1 95 ? 1.307 -1.437 -2.504 1.00 88.00 95 GLY A CA 1
ATOM 701 C C . GLY A 1 95 ? 1.965 -1.810 -1.182 1.00 88.00 95 GLY A C 1
ATOM 702 O O . GLY A 1 95 ? 3.174 -1.676 -0.997 1.00 88.00 95 GLY A O 1
ATOM 703 N N . GLY A 1 96 ? 1.156 -2.299 -0.250 1.00 85.50 96 GLY A N 1
ATOM 704 C CA . GLY A 1 96 ? 1.632 -2.744 1.056 1.00 85.50 96 GLY A CA 1
ATOM 705 C C . GLY A 1 96 ? 0.492 -3.083 2.004 1.00 85.50 96 GLY A C 1
ATOM 706 O O . GLY A 1 96 ? -0.660 -3.196 1.596 1.00 85.50 96 GLY A O 1
ATOM 707 N N . SER A 1 97 ? 0.799 -3.226 3.289 1.00 83.81 97 SER A N 1
ATOM 708 C CA . SER A 1 97 ? -0.214 -3.446 4.327 1.00 83.81 97 SER A CA 1
ATOM 709 C C . SER A 1 97 ? -0.778 -2.123 4.832 1.00 83.81 97 SER A C 1
ATOM 711 O O . SER A 1 97 ? -0.057 -1.131 4.951 1.00 83.81 97 SER A O 1
ATOM 713 N N . VAL A 1 98 ? -2.065 -2.108 5.175 1.00 79.44 98 VAL A N 1
ATOM 714 C CA . VAL A 1 98 ? -2.727 -0.956 5.796 1.00 79.44 98 VAL A CA 1
ATOM 715 C C . VAL A 1 98 ? -3.288 -1.356 7.158 1.00 79.44 98 VAL A C 1
ATOM 717 O O . VAL A 1 98 ? -3.770 -2.469 7.355 1.00 79.44 98 VAL A O 1
ATOM 720 N N . SER A 1 99 ? -3.188 -0.458 8.134 1.00 83.94 99 SER A N 1
ATOM 721 C CA . SER A 1 99 ? -3.775 -0.652 9.462 1.00 83.94 99 SER A CA 1
ATOM 722 C C . SER A 1 99 ? -4.297 0.671 9.988 1.00 83.94 99 SER A C 1
ATOM 724 O O . SER A 1 99 ? -3.778 1.735 9.652 1.00 83.94 99 SER A O 1
ATOM 726 N N . PHE A 1 100 ? -5.335 0.593 10.804 1.00 80.12 100 PHE A N 1
ATOM 727 C CA . PHE A 1 100 ? -5.934 1.737 11.461 1.00 80.12 100 PHE A CA 1
ATOM 728 C C . PHE A 1 100 ? -5.432 1.802 12.901 1.00 80.12 100 PHE A C 1
ATOM 730 O O . PHE A 1 100 ? -5.422 0.787 13.596 1.00 80.12 100 PHE A O 1
ATOM 737 N N . LYS A 1 101 ? -5.019 2.986 13.355 1.00 82.94 101 LYS A N 1
ATOM 738 C CA . LYS A 1 101 ? -4.676 3.247 14.755 1.00 82.94 101 LYS A CA 1
ATOM 739 C C . LYS A 1 101 ? -5.566 4.375 15.263 1.00 82.94 101 LYS A C 1
ATOM 741 O O . LYS A 1 101 ? -5.716 5.378 14.568 1.00 82.94 101 LYS A O 1
ATOM 746 N N . LEU A 1 102 ? -6.131 4.228 16.460 1.00 79.00 102 LEU A N 1
ATOM 747 C CA . LEU A 1 102 ? -6.782 5.357 17.123 1.00 79.00 102 LEU A CA 1
ATOM 748 C C . LEU A 1 102 ? -5.720 6.431 17.411 1.00 79.00 102 LEU A C 1
ATOM 750 O O . LEU A 1 102 ? -4.626 6.105 17.877 1.00 79.00 102 LEU A O 1
ATOM 754 N N . ALA A 1 103 ? -6.012 7.695 17.095 1.00 81.75 103 ALA A N 1
ATOM 755 C CA . ALA A 1 103 ? -5.061 8.767 17.370 1.00 81.75 103 ALA A CA 1
ATOM 756 C C . ALA A 1 103 ? -4.864 8.930 18.883 1.00 81.75 103 ALA A C 1
ATOM 758 O O . ALA A 1 103 ? -5.811 8.781 19.655 1.00 81.75 103 ALA A O 1
ATOM 759 N N . ASP A 1 104 ? -3.637 9.261 19.292 1.00 82.31 104 ASP A N 1
ATOM 760 C CA . ASP A 1 104 ? -3.227 9.250 20.704 1.00 82.31 104 ASP A CA 1
ATOM 761 C C . ASP A 1 104 ? -4.000 10.262 21.571 1.00 82.31 104 ASP A C 1
ATOM 763 O O . ASP A 1 104 ? -4.074 10.115 22.787 1.00 82.31 104 ASP A O 1
ATOM 767 N N . CYS A 1 105 ? -4.618 11.273 20.953 1.00 82.56 105 CYS A N 1
ATOM 768 C CA . CYS A 1 105 ? -5.453 12.267 21.627 1.00 82.56 105 CYS A CA 1
ATOM 769 C C . CYS A 1 105 ? -6.871 11.778 21.974 1.00 82.56 105 CYS A C 1
ATOM 771 O O . CYS A 1 105 ? -7.599 12.490 22.668 1.00 82.56 105 CYS A O 1
ATOM 773 N N . TYR A 1 106 ? -7.282 10.594 21.510 1.00 78.00 106 TYR A N 1
ATOM 774 C CA . TYR A 1 106 ? -8.598 10.032 21.804 1.00 78.00 106 TYR A CA 1
ATOM 775 C C . TYR A 1 106 ? -8.512 8.938 22.867 1.00 78.00 106 TYR A C 1
ATOM 777 O O . TYR A 1 106 ? -7.715 8.008 22.770 1.00 78.00 106 TYR A O 1
ATOM 785 N N . SER A 1 107 ? -9.400 9.016 23.858 1.00 75.25 107 SER A N 1
ATOM 786 C CA . SER A 1 107 ? -9.606 7.974 24.861 1.00 75.25 107 SER A CA 1
ATOM 787 C C . SER A 1 107 ? -10.971 7.314 24.684 1.00 75.25 107 SER A C 1
ATOM 789 O O . SER A 1 107 ? -11.977 7.966 24.385 1.00 75.25 107 SER A O 1
ATOM 791 N N . ILE A 1 108 ? -11.009 5.994 24.864 1.00 76.81 108 ILE A N 1
ATOM 792 C CA . ILE A 1 108 ? -12.260 5.236 24.869 1.00 76.81 108 ILE A CA 1
ATOM 793 C C . ILE A 1 108 ? -12.950 5.523 26.200 1.00 76.81 108 ILE A C 1
ATOM 795 O O . ILE A 1 108 ? -12.423 5.195 27.262 1.00 76.81 108 ILE A O 1
ATOM 799 N N . LYS A 1 109 ? -14.129 6.147 26.151 1.00 75.44 109 LYS A N 1
ATOM 800 C CA . LYS A 1 109 ? -14.969 6.315 27.339 1.00 75.44 109 LYS A CA 1
ATOM 801 C C . LYS A 1 109 ? -15.734 5.018 27.584 1.00 75.44 109 LYS A C 1
ATOM 803 O O . LYS A 1 109 ? -16.686 4.723 26.865 1.00 75.44 109 LYS A O 1
ATOM 808 N N . THR A 1 110 ? -15.321 4.246 28.582 1.00 72.19 110 THR A N 1
ATOM 809 C CA . THR A 1 110 ? -16.141 3.160 29.132 1.00 72.19 110 THR A CA 1
ATOM 810 C C . THR A 1 110 ? -17.329 3.743 29.894 1.00 72.19 110 THR A C 1
ATOM 812 O O . THR A 1 110 ? -17.193 4.773 30.558 1.00 72.19 110 THR A O 1
ATOM 815 N N . LYS A 1 111 ? -18.495 3.113 29.733 1.00 59.75 111 LYS A N 1
ATOM 816 C CA . LYS A 1 111 ? -19.712 3.433 30.486 1.00 59.75 111 LYS A CA 1
ATOM 817 C C . LYS A 1 111 ? -19.619 2.930 31.919 1.00 59.75 111 LYS A C 1
ATOM 819 O O . LYS A 1 111 ? -19.003 1.858 32.105 1.00 59.75 111 LYS A O 1
#

pLDDT: mean 85.29, std 7.13, range [59.75, 97.0]

Radius of gyration: 16.6 Å; chains: 1; bounding box: 37×31×50 Å